Protein AF-A0A7X6TWT8-F1 (afdb_monomer)

Structure (mmCIF, N/CA/C/O backbone):
data_AF-A0A7X6TWT8-F1
#
_entry.id   AF-A0A7X6TWT8-F1
#
loop_
_atom_site.group_PDB
_atom_site.id
_atom_site.type_symbol
_atom_site.label_atom_id
_atom_site.label_alt_id
_atom_site.label_comp_id
_atom_site.label_asym_id
_atom_site.label_entity_id
_atom_site.label_seq_id
_atom_site.pdbx_PDB_ins_code
_atom_site.Cartn_x
_atom_site.Cartn_y
_atom_site.Cartn_z
_atom_site.occupancy
_atom_site.B_iso_or_equiv
_atom_site.auth_seq_id
_atom_site.auth_comp_id
_atom_site.auth_asym_id
_atom_site.auth_atom_id
_atom_site.pdbx_PDB_model_num
ATOM 1 N N . MET A 1 1 ? -10.855 9.969 10.889 1.00 68.19 1 MET A N 1
ATOM 2 C CA . MET A 1 1 ? -10.509 8.860 9.985 1.00 68.19 1 MET A CA 1
ATOM 3 C C . MET A 1 1 ? -9.305 9.287 9.169 1.00 68.19 1 MET A C 1
ATOM 5 O O . MET A 1 1 ? -9.385 10.295 8.469 1.00 68.19 1 MET A O 1
ATOM 9 N N . LYS A 1 2 ? -8.177 8.599 9.343 1.00 90.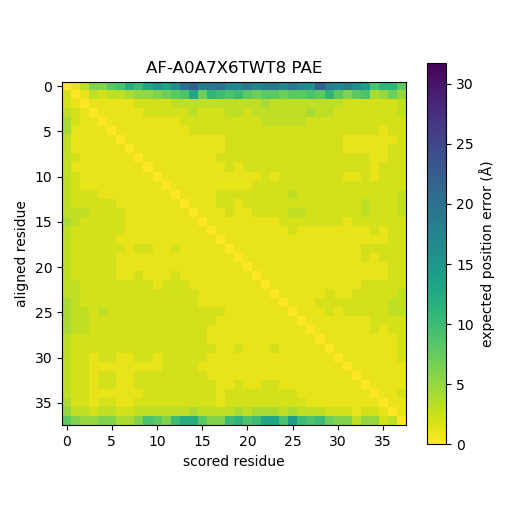81 2 LYS A N 1
ATOM 10 C CA . LYS A 1 2 ? -6.942 8.862 8.595 1.00 90.81 2 LYS A CA 1
ATOM 11 C C . LYS A 1 2 ? -7.075 8.327 7.165 1.00 90.81 2 LYS A C 1
ATOM 13 O O . LYS A 1 2 ? -7.899 7.454 6.892 1.00 90.81 2 LYS A O 1
ATOM 18 N N . LEU A 1 3 ? -6.279 8.861 6.238 1.00 93.19 3 LEU A N 1
ATOM 19 C CA . LEU A 1 3 ? -6.281 8.411 4.842 1.00 93.19 3 LEU A CA 1
ATOM 20 C C . LEU A 1 3 ? -5.948 6.913 4.734 1.00 93.19 3 LEU A C 1
ATOM 22 O O . LEU A 1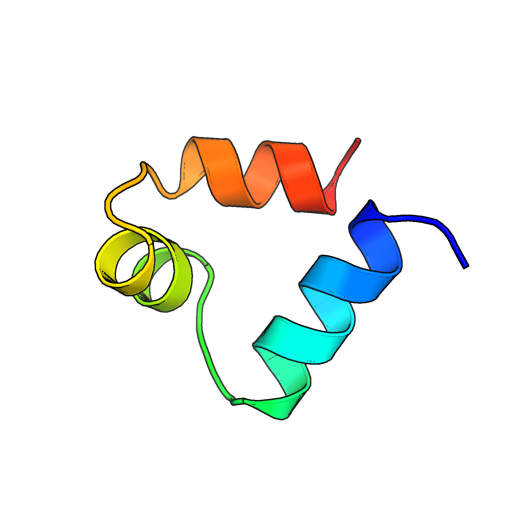 3 ? -6.617 6.196 3.994 1.00 93.19 3 LEU A O 1
ATOM 26 N N . SER A 1 4 ? -4.987 6.439 5.526 1.00 95.94 4 SER A N 1
ATOM 27 C CA . SER A 1 4 ? -4.590 5.031 5.611 1.00 95.94 4 SER A CA 1
ATO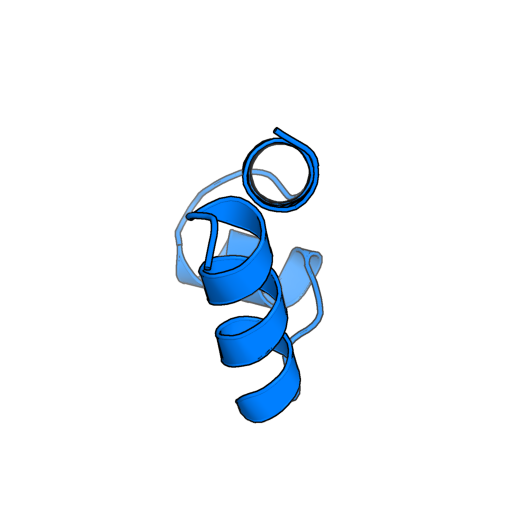M 2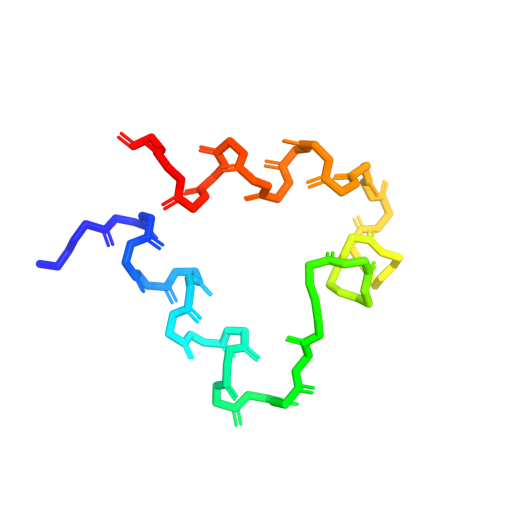8 C C . SER A 1 4 ? -5.734 4.104 6.004 1.00 95.94 4 SER A C 1
ATOM 30 O O . SER A 1 4 ? -5.992 3.109 5.325 1.00 95.94 4 SER A O 1
ATOM 32 N N . GLU A 1 5 ? -6.496 4.479 7.031 1.00 96.50 5 GLU A N 1
ATOM 33 C CA . GLU A 1 5 ? -7.693 3.748 7.465 1.00 96.50 5 GLU A CA 1
ATOM 34 C C . GLU A 1 5 ? -8.746 3.686 6.348 1.00 96.50 5 GLU A C 1
ATOM 36 O O . GLU A 1 5 ? -9.340 2.634 6.111 1.00 96.50 5 GLU A O 1
ATOM 41 N N . LYS A 1 6 ? -8.935 4.791 5.610 1.00 96.56 6 LYS A N 1
ATOM 42 C CA . LYS A 1 6 ? -9.890 4.866 4.492 1.00 96.56 6 LYS A CA 1
ATOM 43 C C . LYS A 1 6 ? -9.522 3.948 3.338 1.00 96.56 6 LYS A C 1
ATOM 45 O O . LYS A 1 6 ? -10.402 3.306 2.765 1.00 96.56 6 LYS A O 1
ATOM 50 N N . ILE A 1 7 ? -8.241 3.895 2.988 1.00 96.75 7 ILE A N 1
ATOM 51 C CA . ILE A 1 7 ? -7.741 3.035 1.912 1.00 96.75 7 ILE A CA 1
ATOM 52 C C . ILE A 1 7 ? -7.930 1.567 2.301 1.00 96.75 7 ILE A C 1
ATOM 54 O O . ILE A 1 7 ? -8.538 0.811 1.538 1.00 96.75 7 ILE A O 1
ATOM 58 N N . LEU A 1 8 ? -7.514 1.199 3.517 1.00 97.69 8 LEU A N 1
ATOM 59 C CA . LEU A 1 8 ? -7.663 -0.154 4.049 1.00 97.69 8 LEU A CA 1
ATOM 60 C C . LEU A 1 8 ? -9.127 -0.607 4.070 1.00 97.69 8 LEU A C 1
ATOM 62 O O . LEU A 1 8 ? -9.452 -1.718 3.638 1.00 97.69 8 LEU A O 1
ATOM 66 N N . GLU A 1 9 ? -10.020 0.251 4.559 1.00 97.81 9 GLU A N 1
ATOM 67 C CA . GLU A 1 9 ? -11.445 -0.045 4.640 1.00 97.81 9 GLU A CA 1
ATOM 68 C C . GLU A 1 9 ? -12.065 -0.238 3.251 1.00 97.81 9 GLU A C 1
ATOM 70 O O . GLU A 1 9 ? -12.733 -1.243 3.004 1.00 97.81 9 GLU A O 1
ATOM 75 N N . L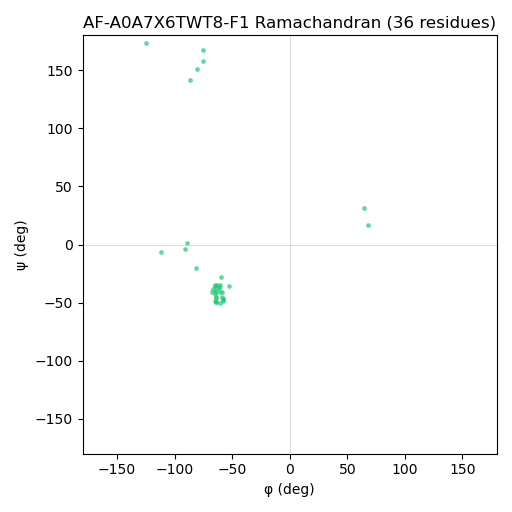EU A 1 10 ? -11.827 0.692 2.322 1.00 97.81 10 LEU A N 1
ATOM 76 C CA . LEU A 1 10 ? -12.384 0.620 0.971 1.00 97.81 10 LEU A CA 1
ATOM 77 C C . LEU A 1 10 ? -11.857 -0.581 0.184 1.00 97.81 10 LEU A C 1
ATOM 79 O O . LEU A 1 10 ? -12.614 -1.175 -0.588 1.00 97.81 10 LEU A O 1
ATOM 83 N N . ARG A 1 11 ? -10.587 -0.956 0.376 1.00 98.12 11 ARG A N 1
ATOM 84 C CA . ARG A 1 11 ? -10.009 -2.162 -0.228 1.00 98.12 11 ARG A CA 1
ATOM 85 C C . ARG A 1 11 ? -10.704 -3.417 0.294 1.00 98.12 11 ARG A C 1
ATOM 87 O O . ARG A 1 11 ? -11.151 -4.243 -0.502 1.00 98.12 11 ARG A O 1
ATOM 94 N N . LYS A 1 12 ? -10.842 -3.537 1.620 1.00 98.00 12 LYS A N 1
ATOM 95 C CA . LYS A 1 12 ? -11.507 -4.682 2.264 1.00 98.00 12 LYS A CA 1
ATOM 96 C C . LYS A 1 12 ? -12.987 -4.776 1.898 1.00 98.00 12 LYS A C 1
ATOM 98 O O . LYS A 1 12 ? -13.453 -5.868 1.599 1.00 98.00 12 LYS A O 1
ATOM 103 N N . ARG A 1 13 ? -13.711 -3.651 1.842 1.00 98.25 13 ARG A N 1
ATOM 104 C CA . ARG A 1 13 ? -15.120 -3.600 1.397 1.00 98.25 13 ARG A CA 1
ATOM 105 C C . ARG A 1 13 ? -15.307 -4.101 -0.038 1.00 98.25 13 ARG A C 1
ATOM 107 O O . ARG A 1 13 ? -16.372 -4.607 -0.362 1.00 98.25 13 ARG A O 1
ATOM 114 N N . ARG A 1 14 ? -14.279 -3.980 -0.883 1.00 97.75 14 ARG A N 1
ATOM 115 C CA . ARG A 1 14 ? -14.259 -4.526 -2.249 1.00 97.75 14 ARG A CA 1
ATOM 116 C C . ARG A 1 14 ? -13.731 -5.963 -2.338 1.00 97.75 14 ARG A C 1
ATOM 118 O O . ARG A 1 14 ? -13.620 -6.483 -3.439 1.00 97.75 14 ARG A O 1
ATOM 125 N N . GLY A 1 15 ? -13.378 -6.597 -1.217 1.00 98.19 15 GLY A N 1
ATOM 126 C CA . GLY A 1 15 ? -12.830 -7.958 -1.199 1.00 98.19 15 GLY A CA 1
ATOM 127 C C . GLY A 1 15 ? -11.437 -8.083 -1.826 1.00 98.19 15 GLY A C 1
ATOM 128 O O . GLY A 1 15 ? -11.016 -9.185 -2.164 1.00 98.19 15 GLY A O 1
ATOM 129 N N . LEU A 1 16 ? -10.716 -6.972 -2.000 1.00 98.31 16 LEU A N 1
ATOM 130 C CA . LEU A 1 16 ? -9.422 -6.965 -2.682 1.00 98.31 16 LEU A CA 1
ATOM 131 C C . LEU A 1 16 ? -8.277 -7.267 -1.711 1.00 98.31 16 LEU A C 1
ATOM 133 O O . LEU A 1 16 ? -8.246 -6.763 -0.584 1.00 98.31 16 LEU A O 1
ATOM 137 N N . SER A 1 17 ? -7.280 -8.027 -2.165 1.00 98.44 17 SER A N 1
ATOM 138 C CA . SER A 1 17 ? -5.969 -8.096 -1.509 1.00 98.44 17 SER A CA 1
ATOM 139 C C . SER A 1 17 ? -5.151 -6.829 -1.805 1.00 98.44 17 SER A C 1
ATOM 141 O O . SER A 1 17 ? -5.512 -6.033 -2.674 1.00 98.44 17 SER A O 1
ATOM 143 N N . GLN A 1 18 ? -4.049 -6.611 -1.075 1.00 98.44 18 GLN A N 1
ATOM 144 C CA . GLN A 1 18 ? -3.120 -5.524 -1.412 1.00 98.44 18 GLN A CA 1
ATOM 145 C C . GLN A 1 18 ? -2.520 -5.716 -2.813 1.00 98.44 18 GLN A C 1
ATOM 147 O O . GLN A 1 18 ? -2.377 -4.731 -3.525 1.00 98.44 18 GLN A O 1
ATOM 152 N N . GLU A 1 19 ? -2.229 -6.962 -3.210 1.00 98.56 19 GLU A N 1
ATOM 153 C CA . GLU A 1 19 ? -1.750 -7.303 -4.558 1.00 98.56 19 GLU A CA 1
ATOM 154 C C . GLU A 1 19 ? -2.776 -6.915 -5.623 1.00 98.56 19 GLU A C 1
ATOM 156 O O . GLU A 1 19 ? -2.459 -6.173 -6.543 1.00 98.56 19 GLU A O 1
ATOM 161 N N . ALA A 1 20 ? -4.035 -7.325 -5.442 1.00 98.50 20 ALA A N 1
ATOM 162 C CA . ALA A 1 20 ? -5.095 -7.064 -6.410 1.00 98.50 20 ALA A CA 1
ATOM 163 C C . ALA A 1 20 ? -5.370 -5.560 -6.565 1.00 98.50 20 ALA A C 1
ATOM 165 O O . ALA A 1 20 ? -5.587 -5.072 -7.670 1.00 98.50 20 ALA A O 1
ATOM 166 N N . LEU A 1 21 ? -5.333 -4.796 -5.465 1.00 98.38 21 LEU A N 1
ATOM 167 C CA . LEU A 1 21 ? -5.434 -3.338 -5.548 1.00 98.38 21 LEU A CA 1
ATOM 168 C C . LEU A 1 21 ? -4.214 -2.723 -6.250 1.00 98.38 21 LEU A C 1
ATOM 170 O O . LEU A 1 21 ? -4.369 -1.761 -6.995 1.00 98.38 21 LEU A O 1
ATOM 174 N N . ALA A 1 22 ? -3.017 -3.257 -6.014 1.00 98.50 22 ALA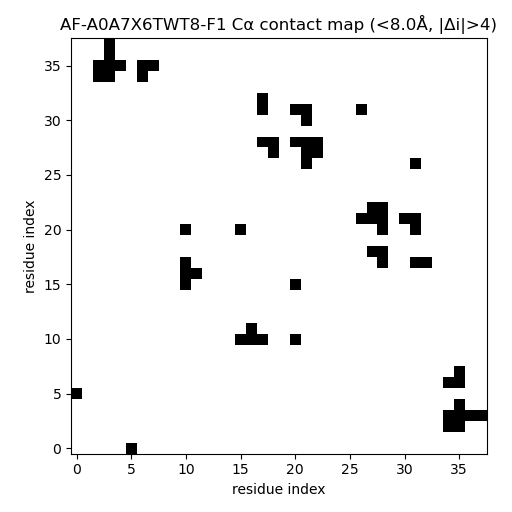 A N 1
ATOM 175 C CA . ALA A 1 22 ? -1.795 -2.769 -6.639 1.00 98.50 22 ALA A CA 1
ATOM 176 C C . ALA A 1 22 ? -1.819 -2.973 -8.162 1.00 98.50 22 ALA A C 1
ATOM 178 O O . ALA A 1 22 ? -1.560 -2.022 -8.899 1.00 98.50 22 ALA A O 1
ATOM 179 N N . GLU A 1 23 ? -2.231 -4.158 -8.621 1.00 98.44 23 GLU A N 1
ATOM 180 C CA . GLU A 1 23 ? -2.427 -4.472 -10.041 1.00 98.44 23 GLU A CA 1
ATOM 181 C C . GLU A 1 23 ? -3.445 -3.530 -10.696 1.00 98.44 23 GLU A C 1
ATOM 183 O O . GLU A 1 23 ? -3.150 -2.928 -11.727 1.00 98.44 23 GLU A O 1
ATOM 188 N N . LEU A 1 24 ? -4.608 -3.328 -10.064 1.00 97.81 24 LEU A N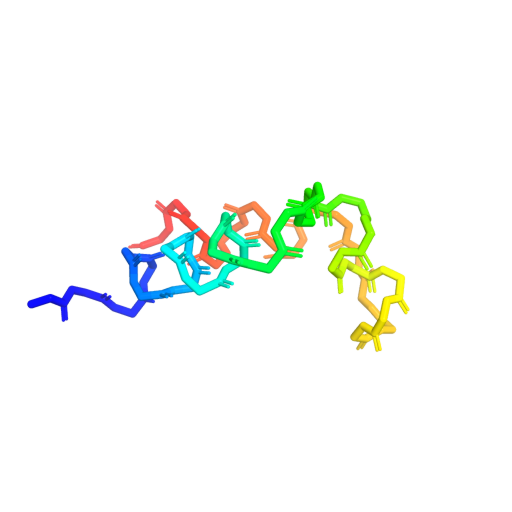 1
ATOM 189 C CA . LEU A 1 24 ? -5.652 -2.421 -10.563 1.00 97.81 24 LEU A CA 1
ATOM 190 C C . LEU A 1 24 ? -5.179 -0.965 -10.673 1.00 97.81 24 LEU A C 1
ATOM 192 O O . LEU A 1 24 ? -5.608 -0.240 -11.568 1.00 97.81 24 LEU A O 1
ATOM 196 N N . MET A 1 25 ? -4.324 -0.529 -9.749 1.00 97.31 25 MET A N 1
ATOM 197 C CA . MET A 1 25 ? -3.819 0.845 -9.688 1.00 97.31 25 MET A CA 1
ATOM 198 C C . MET A 1 25 ? -2.515 1.042 -10.475 1.00 97.31 25 MET A C 1
ATOM 200 O O . MET A 1 25 ? -2.024 2.168 -10.541 1.00 97.31 25 MET A O 1
ATOM 204 N N . GLY A 1 26 ? -1.937 -0.020 -11.049 1.00 98.31 26 GLY A N 1
ATOM 205 C CA . GLY A 1 26 ? -0.659 0.042 -11.763 1.00 98.31 26 GLY A CA 1
ATOM 206 C C . GLY A 1 26 ? 0.527 0.416 -10.866 1.00 98.31 26 GLY A C 1
ATOM 207 O O . GLY A 1 26 ? 1.457 1.086 -11.313 1.00 98.31 26 GLY A O 1
ATOM 208 N N . VAL A 1 27 ? 0.490 0.025 -9.590 1.00 98.25 27 VAL A N 1
ATOM 209 C CA . VAL A 1 27 ? 1.54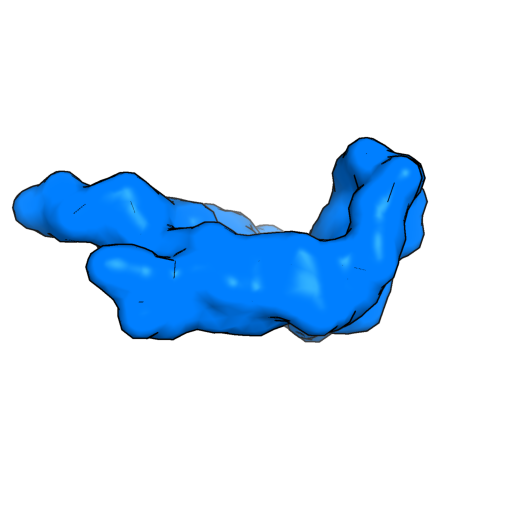8 0.296 -8.602 1.00 98.25 27 VAL A CA 1
ATOM 210 C C . VAL A 1 27 ? 2.041 -1.002 -7.966 1.00 98.25 27 VAL A C 1
ATOM 212 O O . VAL A 1 27 ? 1.485 -2.070 -8.188 1.00 98.25 27 VAL A O 1
ATOM 215 N N . SER A 1 28 ? 3.091 -0.934 -7.144 1.00 98.44 28 SER A N 1
ATOM 216 C CA . SER A 1 28 ? 3.560 -2.101 -6.391 1.00 98.44 28 SER A CA 1
ATOM 217 C C . SER A 1 28 ? 2.72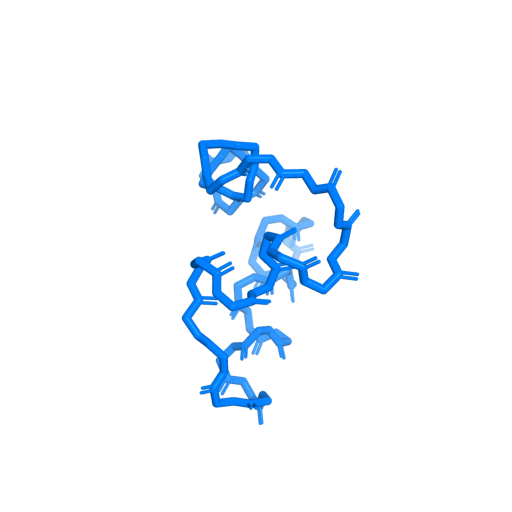5 -2.349 -5.130 1.00 98.44 28 SER A C 1
ATOM 219 O O . SER A 1 28 ? 2.246 -1.412 -4.484 1.00 98.44 28 SER A O 1
ATOM 221 N N . ARG A 1 29 ? 2.617 -3.612 -4.697 1.00 98.06 29 ARG A N 1
ATOM 222 C CA . ARG A 1 29 ? 2.001 -3.983 -3.407 1.00 98.06 29 ARG A CA 1
ATOM 223 C C . ARG A 1 29 ? 2.613 -3.219 -2.229 1.00 98.06 29 ARG A C 1
ATOM 225 O O . ARG A 1 29 ? 1.915 -2.838 -1.290 1.00 98.06 29 ARG A O 1
ATOM 232 N N . GLN A 1 30 ? 3.920 -2.954 -2.274 1.00 98.19 30 GLN A N 1
ATOM 233 C CA . GLN A 1 30 ? 4.629 -2.170 -1.261 1.00 98.19 30 GLN A CA 1
ATOM 234 C C . GLN A 1 30 ? 4.119 -0.722 -1.196 1.00 98.19 30 GLN A C 1
ATOM 236 O O . GLN A 1 30 ? 4.065 -0.165 -0.099 1.00 98.19 30 GLN A O 1
ATOM 241 N N . ALA A 1 31 ? 3.721 -0.117 -2.323 1.00 98.12 31 ALA A N 1
ATOM 242 C CA . ALA A 1 31 ? 3.101 1.209 -2.332 1.00 98.12 31 ALA A CA 1
ATOM 243 C C . ALA A 1 31 ? 1.755 1.189 -1.593 1.00 98.12 31 ALA A C 1
ATOM 245 O O . ALA A 1 31 ? 1.548 2.009 -0.699 1.00 98.12 31 ALA A O 1
ATOM 246 N N . ILE A 1 32 ? 0.907 0.189 -1.865 1.00 98.12 32 ILE A N 1
ATOM 247 C CA . ILE A 1 32 ? -0.361 -0.004 -1.142 1.00 98.12 32 ILE A CA 1
ATOM 248 C C . ILE A 1 32 ? -0.113 -0.186 0.359 1.00 98.12 32 ILE A C 1
ATOM 250 O O . ILE A 1 32 ? -0.755 0.469 1.175 1.00 98.12 32 ILE A O 1
ATOM 254 N N . SER A 1 33 ? 0.864 -1.011 0.747 1.00 97.88 33 SER A N 1
ATOM 255 C CA . SER A 1 33 ? 1.199 -1.208 2.162 1.00 97.88 33 SER A CA 1
ATOM 256 C C . SER A 1 33 ? 1.663 0.080 2.847 1.00 97.88 33 SER A C 1
ATOM 258 O O . SER A 1 33 ? 1.337 0.278 4.013 1.00 97.88 33 SER A O 1
ATOM 260 N N . LYS A 1 34 ? 2.409 0.953 2.159 1.00 97.44 34 LYS A N 1
ATOM 261 C CA . LYS A 1 34 ? 2.799 2.264 2.702 1.00 97.44 34 LYS A CA 1
ATOM 262 C C . LYS A 1 34 ? 1.593 3.181 2.864 1.00 97.44 34 LYS A C 1
ATOM 264 O O . LYS A 1 34 ? 1.499 3.863 3.876 1.00 97.44 34 LYS A O 1
ATOM 269 N N . TRP A 1 35 ? 0.666 3.179 1.908 1.00 96.56 35 TRP A N 1
ATOM 270 C CA . TRP A 1 35 ? -0.562 3.966 2.014 1.00 96.56 35 TRP A CA 1
ATOM 271 C C . TRP A 1 35 ? -1.455 3.501 3.161 1.00 96.56 35 TRP A C 1
ATOM 273 O O . TRP A 1 35 ? -2.094 4.335 3.784 1.00 96.56 35 TRP A O 1
ATOM 283 N N . GLU A 1 36 ? -1.491 2.198 3.450 1.00 96.62 36 GLU A N 1
ATOM 284 C CA . GLU A 1 36 ? -2.301 1.632 4.537 1.00 96.62 36 GLU A CA 1
ATOM 285 C C . GLU A 1 36 ? -1.647 1.740 5.924 1.00 96.62 36 GLU A C 1
ATOM 287 O O . GLU A 1 36 ? -2.362 1.667 6.919 1.00 96.62 36 GLU A O 1
ATOM 292 N N . ASN A 1 37 ? -0.325 1.927 6.003 1.00 93.69 37 ASN A N 1
ATOM 293 C CA . ASN A 1 37 ? 0.427 1.969 7.267 1.00 93.69 37 ASN A CA 1
ATOM 294 C C . ASN A 1 37 ? 1.008 3.354 7.621 1.00 93.69 37 ASN A C 1
ATOM 296 O O . ASN A 1 37 ? 1.596 3.492 8.694 1.00 93.69 37 ASN A O 1
ATOM 300 N N . GLY A 1 38 ? 0.903 4.341 6.725 1.00 83.06 38 GLY A N 1
ATOM 301 C CA . GLY A 1 38 ? 1.304 5.737 6.963 1.00 83.06 38 GLY A CA 1
ATOM 302 C C . GLY A 1 38 ? 0.271 6.530 7.752 1.00 83.06 38 GLY A C 1
ATOM 303 O O . GLY A 1 38 ? 0.687 7.371 8.574 1.00 83.06 38 GLY A O 1
#

Solvent-accessible surface area (backbone atoms only — not comparable to full-atom values): 2197 Å² total; per-residue (Å²): 136,55,73,18,57,51,51,48,50,56,36,52,76,69,73,45,52,56,56,57,51,11,62,75,67,76,50,52,42,67,57,46,52,47,51,48,73,102

Sequence (38 aa):
MKLSEKILELRKRRGLSQEALAELMGVSRQAISKWENG

Mean predicted aligned error: 2.2 Å

Radius of gyration: 9.06 Å; Cα contacts (8 Å, |Δi|>4): 32; chains: 1; bounding box: 20×17×22 Å

pLDDT: mean 96.24, std 5.39, range [68.19, 98.56]

Foldseek 3Di:
DDQLCVLVVVCVVVVHDLCRVCVVVVHDSVVNVVRNPD

Secondary structure (DSSP, 8-state):
--HHHHHHHHHHHTT--HHHHHHHHTS-HHHHHHHHH-

Nearest PDB structures (foldseek):
  7t5u-assembly1_A  TM=9.623E-01  e=7.541E-03  Escherichia coli
  8ezt-assembly1_D-2  TM=9.946E-01  e=1.419E-02  Legionella pneumophila
  8tac-assembly2_B  TM=9.793E-01  e=2.489E-02  synthetic construct
  3zkc-assembly1_B  TM=9.411E-01  e=5.023E-02  Bacillus subtilis subsp. subtilis str. 168
  1b0n-assembly1_A  TM=9.088E-01  e=1.252E-01  Bacillus subtilis